Protein AF-A0A9D8FUT5-F1 (afdb_monomer_lite)

Structure (mmCIF, N/CA/C/O backbone):
data_AF-A0A9D8FUT5-F1
#
_entry.id   AF-A0A9D8FUT5-F1
#
loop_
_atom_site.group_PDB
_atom_site.id
_atom_site.type_symbol
_atom_site.label_atom_id
_atom_site.label_alt_id
_atom_site.label_comp_id
_atom_site.label_asym_id
_atom_site.label_entity_id
_atom_site.label_seq_id
_atom_site.pdbx_PDB_ins_code
_atom_site.Cartn_x
_atom_site.Cartn_y
_atom_site.Cartn_z
_atom_site.occupancy
_atom_site.B_iso_or_equiv
_atom_site.auth_seq_id
_atom_site.auth_comp_id
_atom_site.auth_asym_id
_atom_site.auth_atom_id
_atom_site.pdbx_PDB_model_num
ATOM 1 N N . MET A 1 1 ? 12.587 -18.471 -12.666 1.00 38.41 1 MET A N 1
ATOM 2 C CA . MET A 1 1 ? 11.402 -17.622 -12.416 1.00 38.41 1 MET A CA 1
ATOM 3 C C . MET A 1 1 ? 11.870 -16.236 -11.999 1.00 38.41 1 MET A C 1
ATOM 5 O O . MET A 1 1 ? 12.172 -16.032 -10.835 1.00 38.41 1 MET A O 1
ATOM 9 N N . ALA A 1 2 ? 12.017 -15.308 -12.941 1.00 41.22 2 ALA A N 1
ATOM 10 C CA . ALA A 1 2 ? 12.355 -13.918 -12.640 1.00 41.22 2 ALA A CA 1
ATOM 11 C C . ALA A 1 2 ? 11.796 -13.050 -13.768 1.00 41.22 2 ALA A C 1
ATOM 13 O O . ALA A 1 2 ? 12.312 -13.071 -14.880 1.00 41.22 2 ALA A O 1
ATOM 14 N N . GLN A 1 3 ? 10.696 -12.350 -13.506 1.00 45.03 3 GLN A N 1
ATOM 15 C CA . GLN A 1 3 ? 10.136 -11.395 -14.457 1.00 45.03 3 GLN A CA 1
ATOM 16 C C . GLN A 1 3 ? 10.749 -10.025 -14.160 1.00 45.03 3 GLN A C 1
ATOM 18 O O . GLN A 1 3 ? 10.210 -9.238 -13.386 1.00 45.03 3 GLN A O 1
ATOM 23 N N . LEU A 1 4 ? 11.913 -9.763 -14.756 1.00 53.16 4 LEU A N 1
ATOM 24 C CA . LEU A 1 4 ? 12.428 -8.414 -14.990 1.00 53.16 4 LEU A CA 1
ATOM 25 C C . LEU A 1 4 ? 11.641 -7.815 -16.162 1.00 53.16 4 LEU A C 1
ATOM 27 O O . LEU A 1 4 ? 12.138 -7.743 -17.281 1.00 53.16 4 LEU A O 1
ATOM 31 N N . THR A 1 5 ? 10.388 -7.426 -15.943 1.00 48.03 5 THR A N 1
ATOM 32 C CA . THR A 1 5 ? 9.606 -6.740 -16.979 1.00 48.03 5 THR A CA 1
ATOM 33 C C . THR A 1 5 ? 9.377 -5.296 -16.580 1.00 48.03 5 THR A C 1
ATOM 35 O O . THR A 1 5 ? 8.456 -4.931 -15.851 1.00 48.03 5 THR A O 1
ATOM 38 N N . ARG A 1 6 ? 10.314 -4.496 -17.095 1.00 61.53 6 ARG A N 1
ATOM 39 C CA . ARG A 1 6 ? 10.186 -3.103 -17.524 1.00 61.53 6 ARG A CA 1
ATOM 40 C C . ARG A 1 6 ? 8.760 -2.828 -18.046 1.00 61.53 6 ARG A C 1
ATOM 42 O O . ARG A 1 6 ? 8.164 -3.710 -18.651 1.00 61.53 6 ARG A O 1
ATOM 49 N N . HIS A 1 7 ? 8.276 -1.600 -17.834 1.00 51.31 7 HIS A N 1
ATOM 50 C CA . HIS A 1 7 ? 6.906 -1.075 -18.031 1.00 51.31 7 HIS A CA 1
ATOM 51 C C . HIS A 1 7 ? 6.023 -1.113 -16.772 1.00 51.31 7 HIS A C 1
ATOM 53 O O . HIS A 1 7 ? 5.066 -1.871 -16.641 1.00 51.31 7 HIS A O 1
ATOM 59 N N . GLY A 1 8 ? 6.361 -0.229 -15.826 1.00 59.66 8 GLY A N 1
ATOM 60 C CA . GLY A 1 8 ? 5.556 0.044 -14.643 1.00 59.66 8 GLY A CA 1
ATOM 61 C C . GLY A 1 8 ? 4.198 0.626 -15.020 1.00 59.66 8 GLY A C 1
ATOM 62 O O . GLY A 1 8 ? 4.093 1.809 -15.329 1.00 59.66 8 GLY A O 1
ATOM 63 N N . GLN A 1 9 ? 3.148 -0.193 -14.949 1.00 70.19 9 GLN A N 1
ATOM 64 C CA . GLN A 1 9 ? 1.790 0.335 -14.859 1.00 70.19 9 GLN A CA 1
ATOM 65 C C . GLN A 1 9 ? 1.732 1.291 -13.656 1.00 70.19 9 GLN A C 1
ATOM 67 O O . GLN A 1 9 ? 2.030 0.845 -12.534 1.00 70.19 9 GLN A O 1
ATOM 72 N N . PRO A 1 10 ? 1.369 2.570 -13.865 1.00 75.25 10 PRO A N 1
ATOM 73 C CA . PRO A 1 10 ? 1.330 3.555 -12.798 1.00 75.25 10 PRO A CA 1
ATOM 74 C C . PRO A 1 10 ? 0.355 3.095 -11.717 1.00 75.25 10 PRO A C 1
ATOM 76 O O . PRO A 1 10 ? -0.718 2.570 -12.006 1.00 75.25 10 PRO A O 1
ATOM 79 N N . TRP A 1 11 ? 0.750 3.262 -10.460 1.00 81.44 11 TRP A N 1
ATOM 80 C CA . TRP A 1 11 ? -0.130 2.982 -9.335 1.00 81.44 11 TRP A CA 1
ATOM 81 C C . TRP A 1 11 ? -1.205 4.059 -9.260 1.00 81.44 11 TRP A C 1
ATOM 83 O O . TRP A 1 11 ? -0.908 5.235 -9.038 1.00 81.44 11 TRP A O 1
ATOM 93 N N . SER A 1 12 ? -2.461 3.658 -9.403 1.00 85.81 12 SER A N 1
ATOM 94 C CA . SER A 1 12 ? -3.589 4.560 -9.226 1.00 85.81 12 SER A CA 1
ATOM 95 C C . SER A 1 12 ? -3.707 4.977 -7.764 1.00 85.81 12 SER A C 1
ATOM 97 O O . SER A 1 12 ? -3.439 4.198 -6.848 1.00 85.81 12 SER A O 1
ATOM 99 N N . LYS A 1 13 ? -4.225 6.185 -7.518 1.00 86.25 13 LYS A N 1
ATOM 100 C CA . LYS A 1 13 ? -4.521 6.664 -6.153 1.00 86.25 13 LYS A CA 1
ATOM 101 C C . LYS A 1 13 ? -5.394 5.671 -5.366 1.00 86.25 13 LYS A C 1
ATOM 103 O O . LYS A 1 13 ? -5.178 5.487 -4.172 1.00 86.25 13 LYS A O 1
ATOM 108 N N . LYS A 1 14 ? -6.322 4.985 -6.049 1.00 85.75 14 LYS A N 1
ATOM 109 C CA . LYS A 1 14 ? -7.155 3.907 -5.485 1.00 85.75 14 LYS A CA 1
ATOM 110 C C . LYS A 1 14 ? -6.330 2.683 -5.067 1.00 85.75 14 LYS A C 1
ATOM 112 O O . LYS A 1 14 ? -6.495 2.209 -3.949 1.00 85.75 14 LYS A O 1
ATOM 117 N N . GLU A 1 15 ? -5.414 2.211 -5.916 1.00 84.88 15 GLU A N 1
ATOM 118 C CA . GLU A 1 15 ? -4.522 1.081 -5.602 1.00 84.88 15 GLU A CA 1
AT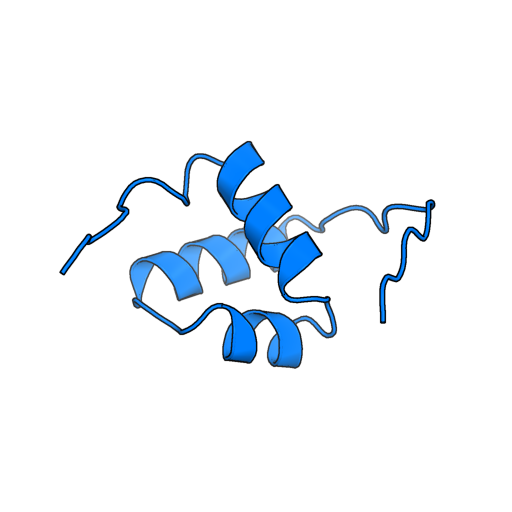OM 119 C C . GLU A 1 15 ? -3.612 1.414 -4.411 1.00 84.88 15 GLU A C 1
ATOM 121 O O . GLU A 1 15 ? -3.435 0.589 -3.521 1.00 84.88 15 GLU A O 1
ATOM 126 N N . ILE A 1 16 ? -3.095 2.646 -4.341 1.00 86.38 16 ILE A N 1
ATOM 127 C CA . ILE A 1 16 ? -2.269 3.122 -3.219 1.00 86.38 16 ILE A CA 1
ATOM 128 C C . ILE A 1 16 ? -3.080 3.188 -1.918 1.00 86.38 16 ILE A C 1
ATOM 130 O O . ILE A 1 16 ? -2.574 2.816 -0.859 1.00 86.38 16 ILE A O 1
ATOM 134 N N . ALA A 1 17 ? -4.329 3.658 -1.973 1.00 88.81 17 ALA A N 1
ATOM 135 C CA . ALA A 1 17 ? -5.211 3.705 -0.808 1.00 88.81 17 ALA A CA 1
ATOM 136 C C . ALA A 1 17 ? -5.544 2.294 -0.297 1.00 88.81 17 ALA A C 1
ATOM 138 O O . ALA A 1 17 ? -5.407 2.033 0.898 1.00 88.81 17 ALA A O 1
ATOM 139 N N . LEU A 1 18 ? -5.884 1.372 -1.205 1.00 85.94 18 LEU A N 1
ATOM 140 C CA . LEU A 1 18 ? -6.125 -0.037 -0.882 1.00 85.94 18 LEU A CA 1
ATOM 141 C C . LEU A 1 18 ? -4.882 -0.696 -0.287 1.00 85.94 18 LEU A C 1
ATOM 143 O O . LEU A 1 18 ? -4.973 -1.370 0.735 1.00 85.94 18 LEU A O 1
ATOM 147 N N . LEU A 1 19 ? -3.712 -0.460 -0.885 1.00 85.19 19 LEU A N 1
ATOM 148 C CA . LEU A 1 19 ? -2.434 -0.945 -0.378 1.00 85.19 19 LEU A CA 1
ATOM 149 C C . LEU A 1 19 ? -2.214 -0.475 1.068 1.00 85.19 19 LEU A C 1
ATOM 151 O O . LEU A 1 19 ? -1.996 -1.298 1.951 1.00 85.19 19 LEU A O 1
ATOM 155 N N . LYS A 1 20 ? -2.361 0.828 1.342 1.00 86.12 20 LYS A N 1
ATOM 156 C CA . LYS A 1 20 ? -2.235 1.396 2.697 1.00 86.12 20 LYS A CA 1
ATOM 157 C C . LYS A 1 20 ? -3.222 0.785 3.688 1.00 86.12 20 LYS A C 1
ATOM 159 O O . LYS A 1 20 ? -2.838 0.468 4.812 1.00 86.12 20 LYS A O 1
ATOM 164 N N . GLU A 1 21 ? -4.480 0.624 3.294 1.00 86.88 21 GLU A N 1
ATOM 165 C CA . GLU A 1 21 ? -5.511 0.051 4.159 1.00 86.88 21 GLU A CA 1
ATOM 166 C C . GLU A 1 21 ? -5.219 -1.417 4.490 1.00 86.88 21 GLU A C 1
ATOM 168 O O . GLU A 1 21 ? -5.293 -1.824 5.649 1.00 86.88 21 GLU A O 1
ATOM 173 N N . HIS A 1 22 ? -4.822 -2.205 3.492 1.00 83.81 22 HIS A N 1
ATOM 174 C CA . HIS A 1 22 ? -4.456 -3.602 3.685 1.00 83.81 22 HIS A CA 1
ATOM 175 C C . HIS A 1 22 ? -3.210 -3.770 4.561 1.00 83.81 22 HIS A C 1
ATOM 177 O O . HIS A 1 22 ? -3.197 -4.658 5.416 1.00 83.81 22 HIS A O 1
ATOM 183 N N . TYR A 1 23 ? -2.210 -2.893 4.414 1.00 81.62 23 TYR A N 1
ATOM 184 C CA . TYR A 1 23 ? -1.046 -2.844 5.306 1.00 81.62 23 TYR A CA 1
ATOM 185 C C . TYR A 1 23 ? -1.443 -2.491 6.745 1.00 81.62 23 TYR A C 1
ATOM 187 O O . TYR A 1 23 ? -1.007 -3.164 7.675 1.00 81.62 23 TYR A O 1
ATOM 195 N N . ARG A 1 24 ? -2.333 -1.506 6.948 1.00 79.69 24 ARG A N 1
ATOM 196 C CA . ARG A 1 24 ? -2.874 -1.172 8.283 1.00 79.69 24 ARG A CA 1
ATOM 197 C C . ARG A 1 24 ? -3.634 -2.335 8.921 1.00 79.69 24 ARG A C 1
ATOM 199 O O . ARG A 1 24 ? -3.566 -2.515 10.129 1.00 79.69 24 ARG A O 1
ATOM 206 N N . LYS A 1 25 ? -4.334 -3.132 8.111 1.00 81.94 25 LYS A N 1
ATOM 207 C CA . LYS A 1 25 ? -5.063 -4.334 8.546 1.00 81.94 25 LYS A CA 1
ATOM 208 C C . LYS A 1 25 ? -4.159 -5.558 8.769 1.00 81.94 25 LYS A C 1
ATOM 210 O O . LYS A 1 25 ? -4.668 -6.599 9.163 1.00 81.94 25 LYS A O 1
ATOM 215 N N . GLY A 1 26 ? -2.853 -5.478 8.485 1.00 76.75 26 GLY A N 1
ATOM 216 C CA . GLY A 1 26 ? -1.933 -6.619 8.594 1.00 76.75 26 GLY A CA 1
ATOM 217 C C . GLY A 1 26 ? -2.186 -7.721 7.557 1.00 76.75 26 GLY A C 1
ATOM 218 O O . GLY A 1 26 ? -1.904 -8.891 7.804 1.00 76.75 26 GLY A O 1
ATOM 219 N N . THR A 1 27 ? -2.757 -7.372 6.400 1.00 80.25 27 THR A N 1
ATOM 220 C CA . THR A 1 27 ? -3.038 -8.343 5.332 1.00 80.25 27 THR A CA 1
ATOM 221 C C . THR A 1 27 ? -1.731 -8.821 4.693 1.00 80.25 27 THR A C 1
ATOM 223 O O . THR A 1 27 ? -0.847 -8.019 4.400 1.00 80.25 27 THR A O 1
ATOM 226 N N . LEU A 1 28 ? -1.621 -10.123 4.410 1.00 79.00 28 LEU A N 1
ATOM 227 C CA . LEU A 1 28 ? -0.455 -10.690 3.726 1.00 79.00 28 LEU A CA 1
ATOM 228 C C . LEU A 1 28 ? -0.262 -10.060 2.338 1.00 79.00 28 LEU A C 1
ATOM 230 O O . LEU A 1 28 ? -1.204 -9.996 1.546 1.00 79.00 28 LEU A O 1
ATOM 234 N N . HIS A 1 29 ? 0.978 -9.699 1.992 1.00 79.19 29 HIS A N 1
ATOM 235 C CA . HIS A 1 29 ? 1.309 -9.097 0.691 1.00 79.19 29 HIS A CA 1
ATOM 236 C C . HIS A 1 29 ? 0.840 -9.960 -0.494 1.00 79.19 29 HIS A C 1
ATOM 238 O O . HIS A 1 29 ? 0.429 -9.424 -1.519 1.00 79.19 29 HIS A O 1
ATOM 244 N N . ARG A 1 30 ? 0.815 -11.294 -0.339 1.00 80.19 30 ARG A N 1
ATOM 245 C CA . ARG A 1 30 ? 0.332 -12.235 -1.366 1.00 80.19 30 ARG A CA 1
ATOM 246 C C . ARG A 1 30 ? -1.157 -12.045 -1.677 1.00 80.19 30 ARG A C 1
ATOM 248 O O . ARG A 1 30 ? -1.546 -12.117 -2.837 1.00 80.19 30 ARG A O 1
ATOM 255 N N . LEU A 1 31 ? -1.979 -11.781 -0.661 1.00 83.31 31 LEU A N 1
ATOM 256 C CA . LEU A 1 31 ? -3.413 -11.521 -0.833 1.00 83.31 31 LEU A CA 1
ATOM 257 C C . LEU A 1 31 ? -3.652 -10.170 -1.509 1.00 83.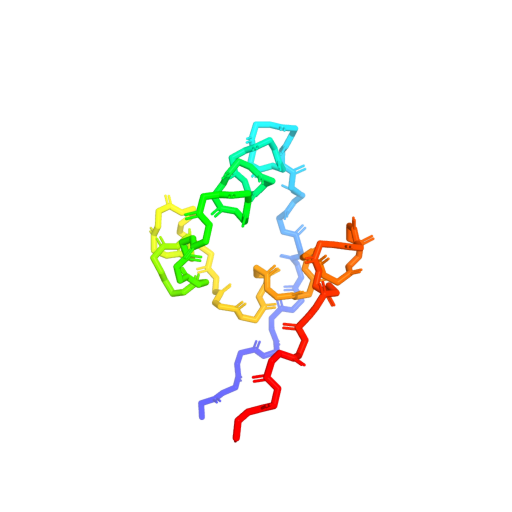31 31 LEU A C 1
ATOM 259 O O . LEU A 1 31 ? -4.523 -10.057 -2.367 1.00 83.31 31 LEU A O 1
ATOM 263 N N . ILE A 1 32 ? -2.861 -9.157 -1.151 1.00 83.94 32 ILE A N 1
ATOM 264 C CA . ILE A 1 32 ? -2.926 -7.827 -1.770 1.00 83.94 32 ILE A CA 1
ATOM 265 C C . ILE A 1 32 ? -2.514 -7.910 -3.244 1.00 83.94 32 ILE A C 1
ATOM 267 O O . ILE A 1 32 ? -3.208 -7.381 -4.104 1.00 83.94 32 ILE A O 1
ATOM 271 N N . ALA A 1 33 ? -1.431 -8.632 -3.536 1.00 85.00 33 ALA A N 1
ATOM 272 C CA . ALA A 1 33 ? -0.959 -8.918 -4.886 1.00 85.00 33 ALA A CA 1
ATOM 273 C C . ALA A 1 33 ? -2.049 -9.600 -5.731 1.00 85.00 33 ALA A C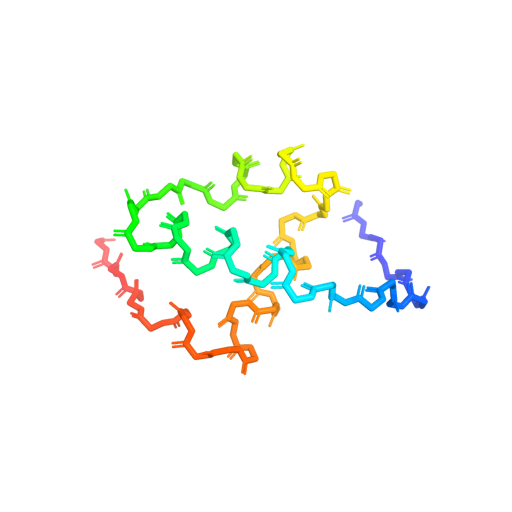 1
ATOM 275 O O . ALA A 1 33 ? -2.372 -9.121 -6.816 1.00 85.00 33 ALA A O 1
ATOM 276 N N . ALA A 1 34 ? -2.701 -10.636 -5.192 1.00 85.94 34 ALA A N 1
ATOM 277 C CA . ALA A 1 34 ? -3.814 -11.308 -5.861 1.00 85.94 34 ALA A CA 1
ATOM 278 C C . ALA A 1 34 ? -5.014 -10.371 -6.105 1.00 85.94 34 ALA A C 1
ATOM 280 O O . ALA A 1 34 ? -5.568 -10.363 -7.202 1.00 85.94 34 ALA A O 1
ATOM 281 N N . LYS A 1 35 ? -5.385 -9.541 -5.118 1.00 84.69 35 LYS A N 1
ATOM 282 C CA . LYS A 1 35 ? -6.488 -8.568 -5.239 1.00 84.69 35 LYS A CA 1
ATOM 283 C C . LYS A 1 35 ? -6.216 -7.459 -6.250 1.00 84.69 35 LYS A C 1
ATOM 285 O O . LYS A 1 35 ? -7.127 -7.050 -6.957 1.00 84.69 35 LYS A O 1
ATOM 290 N N . LEU A 1 36 ? -4.986 -6.957 -6.293 1.00 80.44 36 LEU A N 1
ATOM 291 C CA . LEU A 1 36 ? -4.578 -5.883 -7.199 1.00 80.44 36 LEU A CA 1
ATOM 292 C C . LEU A 1 36 ? -4.117 -6.411 -8.565 1.00 80.44 36 LEU A C 1
ATOM 294 O O . LEU A 1 36 ? -3.728 -5.619 -9.415 1.00 80.44 36 LEU A O 1
ATOM 298 N N . ASN A 1 37 ? -4.136 -7.735 -8.771 1.00 81.81 37 ASN A N 1
ATOM 299 C CA . ASN A 1 37 ? -3.559 -8.407 -9.937 1.00 81.81 37 ASN A CA 1
ATOM 300 C C . ASN A 1 37 ? -2.106 -7.963 -10.216 1.00 81.81 37 ASN A C 1
ATOM 302 O O . ASN A 1 37 ? -1.662 -7.830 -11.353 1.00 81.81 37 ASN A O 1
ATOM 306 N N . ARG A 1 38 ? -1.358 -7.690 -9.144 1.00 83.25 38 ARG A N 1
ATOM 307 C CA . ARG A 1 38 ? 0.051 -7.293 -9.185 1.00 83.25 38 ARG A CA 1
ATOM 308 C C . ARG A 1 38 ? 0.913 -8.420 -8.651 1.00 83.25 38 ARG A C 1
ATOM 310 O O . ARG A 1 38 ? 0.452 -9.305 -7.937 1.00 83.25 38 ARG A O 1
ATOM 317 N N . THR A 1 39 ? 2.199 -8.376 -8.961 1.00 83.50 39 THR A N 1
ATOM 318 C CA . THR A 1 39 ? 3.164 -9.299 -8.366 1.00 83.50 39 THR A CA 1
ATOM 319 C C . THR A 1 39 ? 3.477 -8.894 -6.926 1.00 83.50 39 THR A C 1
ATOM 321 O O . THR A 1 39 ? 3.448 -7.714 -6.574 1.00 83.50 39 THR A O 1
ATOM 324 N N . LEU A 1 40 ? 3.818 -9.882 -6.093 1.00 82.81 40 LEU A N 1
ATOM 325 C CA . LEU A 1 40 ? 4.320 -9.668 -4.729 1.00 82.81 40 LEU A CA 1
ATOM 326 C C . LEU A 1 40 ? 5.453 -8.638 -4.702 1.00 82.81 40 LEU A C 1
ATOM 328 O O . LEU A 1 40 ? 5.393 -7.678 -3.945 1.00 82.81 40 LEU A O 1
ATOM 332 N N . VAL A 1 41 ? 6.412 -8.786 -5.617 1.00 81.12 41 VAL A N 1
ATOM 333 C CA . VAL A 1 41 ? 7.557 -7.880 -5.752 1.00 81.12 41 VAL A CA 1
ATOM 334 C C . VAL A 1 41 ? 7.109 -6.444 -6.040 1.00 81.12 41 VAL A C 1
ATOM 336 O O . VAL A 1 41 ? 7.634 -5.520 -5.433 1.00 81.12 41 VAL A O 1
ATOM 339 N N . ALA A 1 42 ? 6.111 -6.228 -6.907 1.00 80.81 42 ALA A N 1
ATOM 340 C CA . ALA A 1 42 ? 5.597 -4.884 -7.180 1.00 80.81 42 ALA A CA 1
ATOM 341 C C . ALA A 1 42 ? 4.924 -4.259 -5.948 1.00 80.81 42 ALA A C 1
ATOM 343 O O . ALA A 1 42 ? 5.106 -3.071 -5.685 1.00 80.81 42 ALA A O 1
ATOM 344 N N . VAL A 1 43 ? 4.168 -5.058 -5.189 1.00 83.38 43 VAL A N 1
ATOM 345 C CA . VAL A 1 43 ? 3.535 -4.644 -3.927 1.00 83.38 43 VAL A CA 1
ATOM 346 C C . VAL A 1 43 ? 4.597 -4.271 -2.892 1.00 83.38 43 VAL A C 1
ATOM 348 O O . VAL A 1 43 ? 4.491 -3.213 -2.279 1.00 83.38 43 VAL A O 1
ATOM 351 N N . GLU A 1 44 ? 5.640 -5.088 -2.738 1.00 81.19 44 GLU A N 1
ATOM 352 C CA . GLU A 1 44 ? 6.745 -4.840 -1.806 1.00 81.19 44 GLU A CA 1
ATOM 353 C C . GLU A 1 44 ? 7.558 -3.606 -2.192 1.00 81.19 44 GLU A C 1
ATOM 355 O O . GLU A 1 44 ? 7.760 -2.728 -1.355 1.00 81.19 44 GLU A O 1
ATOM 360 N N . SER A 1 45 ? 7.952 -3.485 -3.463 1.00 82.06 45 SER A N 1
ATOM 361 C CA . SER A 1 45 ? 8.652 -2.299 -3.961 1.00 82.06 45 SER A CA 1
ATOM 362 C C . SER A 1 45 ? 7.814 -1.048 -3.726 1.00 82.06 45 SER A C 1
ATOM 364 O O . SER A 1 45 ? 8.334 -0.047 -3.240 1.00 82.06 45 SER A O 1
ATOM 366 N N . LYS A 1 46 ? 6.499 -1.106 -3.991 1.00 84.19 46 LYS A N 1
ATOM 367 C CA . LYS A 1 46 ? 5.630 0.051 -3.777 1.00 84.19 46 LYS A CA 1
ATOM 368 C C . LYS A 1 46 ? 5.448 0.387 -2.305 1.00 84.19 46 LYS A C 1
ATOM 370 O O . LYS A 1 46 ? 5.427 1.557 -1.938 1.00 84.19 46 LYS A O 1
ATOM 375 N N . ALA A 1 47 ? 5.305 -0.621 -1.454 1.00 83.88 47 ALA A N 1
ATOM 376 C CA . ALA A 1 47 ? 5.224 -0.425 -0.017 1.00 83.88 47 ALA A CA 1
ATOM 377 C C . ALA A 1 47 ? 6.511 0.189 0.543 1.00 83.88 47 ALA A C 1
ATOM 379 O O . ALA A 1 47 ? 6.429 1.040 1.428 1.00 83.88 47 ALA A O 1
ATOM 380 N N . MET A 1 48 ? 7.669 -0.185 -0.004 1.00 81.19 48 MET A N 1
ATOM 381 C CA . MET A 1 48 ? 8.962 0.406 0.332 1.00 81.19 48 MET A CA 1
ATOM 382 C C . MET A 1 48 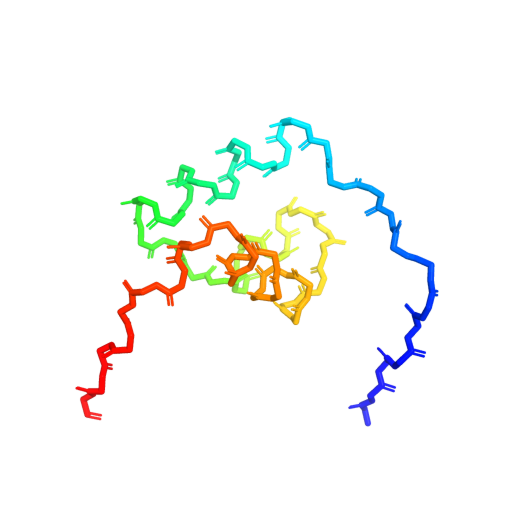? 9.067 1.861 -0.127 1.00 81.19 48 MET A C 1
ATOM 384 O O . MET A 1 48 ? 9.410 2.715 0.684 1.00 81.19 48 MET A O 1
ATOM 388 N N . GLU A 1 49 ? 8.663 2.176 -1.362 1.00 83.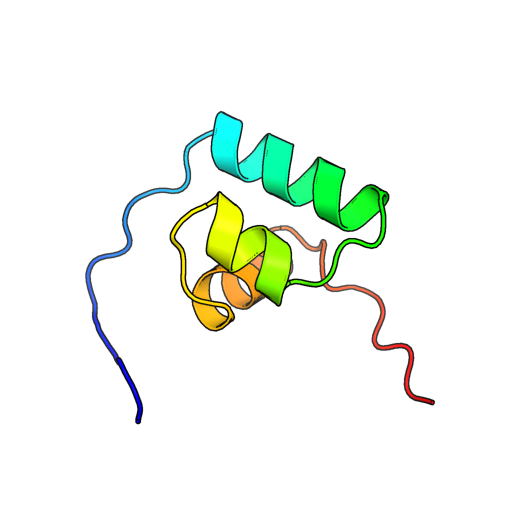00 49 GLU A N 1
ATOM 389 C CA . GLU A 1 49 ? 8.563 3.566 -1.839 1.00 83.00 49 GLU A CA 1
ATOM 390 C C . GLU A 1 49 ? 7.622 4.425 -0.975 1.00 83.00 49 GLU A C 1
ATOM 392 O O . GLU A 1 49 ? 7.852 5.615 -0.786 1.00 83.00 49 GLU A O 1
ATOM 397 N N . LEU A 1 50 ? 6.540 3.836 -0.457 1.00 82.50 50 LEU A N 1
ATOM 398 C CA . LEU A 1 50 ? 5.547 4.524 0.372 1.00 82.50 50 LEU A CA 1
ATOM 399 C C . LEU A 1 50 ? 5.904 4.552 1.868 1.00 82.50 50 LEU A C 1
ATOM 401 O O . LEU A 1 50 ? 5.114 5.075 2.655 1.00 82.50 50 LEU A O 1
ATOM 405 N N . GLY A 1 51 ? 7.032 3.959 2.275 1.00 81.56 51 GLY A N 1
ATOM 406 C CA . GLY A 1 51 ? 7.433 3.847 3.682 1.00 81.56 51 GLY A CA 1
ATOM 407 C C . GLY A 1 51 ? 6.517 2.958 4.536 1.00 81.56 51 GLY A C 1
ATOM 408 O O . GLY A 1 51 ? 6.557 3.021 5.761 1.00 81.56 51 GLY A O 1
ATOM 409 N N . LEU A 1 52 ? 5.677 2.129 3.908 1.00 75.44 52 LEU A N 1
ATOM 410 C CA . LEU A 1 52 ? 4.773 1.188 4.582 1.00 75.44 52 LEU A CA 1
ATOM 411 C C . LEU A 1 52 ? 5.500 -0.085 5.024 1.00 75.44 52 LEU A C 1
ATOM 413 O O . LEU A 1 52 ? 5.049 -0.769 5.940 1.00 75.44 52 LEU A O 1
ATOM 417 N N . SER A 1 53 ? 6.640 -0.399 4.403 1.00 64.06 53 SER A N 1
ATOM 418 C CA . SER A 1 53 ? 7.500 -1.523 4.775 1.00 64.06 53 SER A CA 1
ATOM 419 C C . SER A 1 53 ? 8.464 -1.152 5.911 1.00 64.06 53 SER A C 1
ATOM 421 O O . SER A 1 53 ? 9.672 -1.355 5.813 1.00 64.06 53 SER A O 1
ATOM 423 N N . SER A 1 54 ? 7.950 -0.600 7.005 1.00 51.69 54 SER A N 1
ATOM 424 C CA . SER A 1 54 ? 8.695 -0.534 8.260 1.00 51.69 54 SER A CA 1
ATOM 425 C C . SER A 1 54 ? 8.007 -1.454 9.247 1.00 51.69 54 SER A C 1
ATOM 427 O O . SER A 1 54 ? 7.041 -1.069 9.888 1.00 51.69 54 SER A O 1
ATOM 429 N N . GLN A 1 55 ? 8.448 -2.710 9.265 1.00 47.06 55 GLN A N 1
ATOM 430 C CA . GLN A 1 55 ? 8.505 -3.601 10.429 1.00 47.06 55 GLN A CA 1
ATOM 431 C C . GLN A 1 55 ? 8.766 -5.009 9.911 1.00 47.06 55 GLN A C 1
ATOM 433 O O . GLN A 1 55 ? 7.911 -5.887 9.819 1.00 47.06 55 GLN A O 1
ATOM 438 N N . ARG A 1 56 ? 10.043 -5.216 9.621 1.00 42.97 56 ARG A N 1
ATOM 439 C CA . ARG A 1 56 ? 10.716 -6.481 9.843 1.00 42.97 56 ARG A CA 1
ATOM 440 C C . ARG A 1 56 ? 10.424 -6.920 11.291 1.00 42.97 56 ARG A C 1
ATOM 442 O O . ARG A 1 56 ? 11.225 -6.646 12.179 1.00 42.97 56 ARG A O 1
ATOM 449 N N . LYS A 1 57 ? 9.303 -7.599 11.563 1.00 45.16 57 LYS A N 1
ATOM 450 C CA . LYS A 1 57 ? 9.255 -8.499 12.721 1.00 45.16 57 LYS A CA 1
ATOM 451 C C . LYS A 1 57 ? 10.114 -9.697 12.346 1.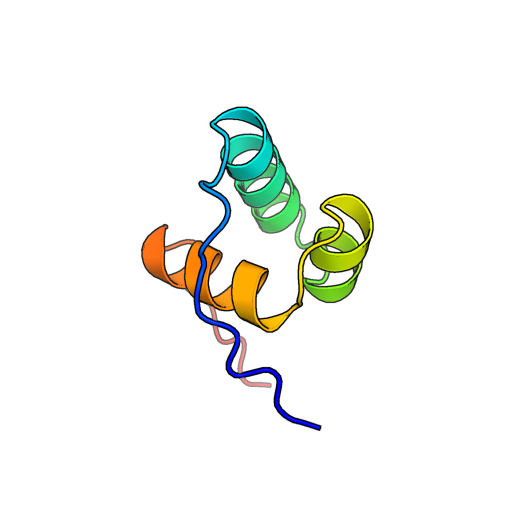00 45.16 57 LYS A C 1
ATOM 453 O O . LYS A 1 57 ? 9.629 -10.680 11.802 1.00 45.16 57 LYS A O 1
ATOM 458 N N . LYS A 1 58 ? 11.424 -9.549 12.568 1.00 39.62 58 LYS A N 1
ATOM 459 C CA . LYS A 1 58 ? 12.312 -10.697 12.737 1.00 39.62 58 LYS A CA 1
ATOM 460 C C . LYS A 1 58 ? 11.728 -11.461 13.922 1.00 39.62 58 LYS A C 1
ATOM 462 O O . LYS A 1 58 ? 11.656 -10.898 15.013 1.00 39.62 58 LYS A O 1
ATOM 467 N N . LYS A 1 59 ? 11.237 -12.665 13.679 1.00 36.81 59 LYS A N 1
ATOM 468 C CA . LYS A 1 59 ? 11.128 -13.685 14.711 1.00 36.81 59 LYS A CA 1
ATOM 469 C C . LYS A 1 59 ? 12.195 -14.718 14.401 1.00 36.81 59 LYS A C 1
ATOM 471 O O . LYS A 1 59 ? 12.430 -14.926 13.188 1.00 36.81 59 LYS A O 1
#

pLDDT: mean 73.76, std 15.67, range [36.81, 88.81]

Foldseek 3Di:
DDPPDDDDPDQDPVLVVLLLVCLVVVHDLVVSCVVVVHDSVVSVVVCVVVVSPPDPPPD

Radius of gyration: 11.59 Å; chains: 1; bounding box: 20×24×33 Å

Sequence (59 aa):
MAQLTRHGQPWSKKEIALLKEHYRKGTLHRLIAAKLNRTLVAVESKAMELGLSSQRKKK

Secondary structure (DSSP, 8-state):
--------PPPPHHHHHHHHHHHHTT--HHHHHHHHT--HHHHHHHHHHTT--------